Protein AF-A0A350LQX5-F1 (afdb_monomer_lite)

pLDDT: mean 92.84, std 10.81, range [54.5, 98.81]

Foldseek 3Di:
DVCQCVVVVVLVVDPPSVVAQQDDADQPDPVSLCPQQVQDPVCCVPANCADQSSQASNFNSCCVRRVHQKGKGKDAACDDPDDPVDDHPKMKMWIDGPPDDIDIDID

Radius of gyration: 13.61 Å; chains: 1; bounding box: 38×25×38 Å

Sequence (107 aa):
SCTGGMVAVALTDVAGSSAVVERGFVTYSNAAKIEMLGVSPGTLAAHGAVSEEVAREMAEGALAHSGAQLAVAITGIAGPGGSEHKPEGRVCFGLAMAGHPTQAETR

Structure (mmCIF, N/CA/C/O backbone):
data_AF-A0A350LQX5-F1
#
_entry.id   AF-A0A350LQX5-F1
#
loop_
_atom_site.group_PDB
_atom_site.id
_atom_site.type_symbol
_atom_site.label_atom_id
_atom_site.label_alt_id
_atom_site.label_comp_id
_atom_site.label_asym_id
_atom_site.label_entity_id
_atom_site.label_seq_id
_atom_site.pdbx_PDB_ins_code
_atom_site.Cartn_x
_atom_site.Cartn_y
_atom_site.Cartn_z
_atom_site.occupancy
_atom_site.B_iso_or_equiv
_atom_site.auth_seq_id
_atom_site.auth_comp_id
_atom_site.auth_asym_id
_atom_site.auth_atom_id
_atom_site.pdbx_PDB_model_num
ATOM 1 N N . SER A 1 1 ? -1.438 0.441 -5.862 1.00 87.44 1 SER A N 1
ATO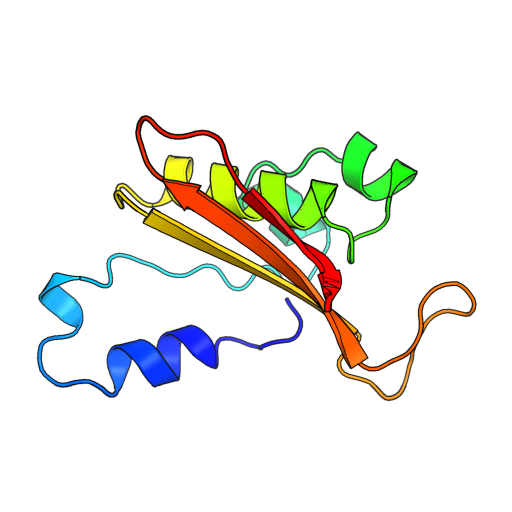M 2 C CA . SER A 1 1 ? -0.392 0.157 -6.865 1.00 87.44 1 SER A CA 1
ATOM 3 C C . SER A 1 1 ? -0.941 -0.852 -7.878 1.00 87.44 1 SER A C 1
ATOM 5 O O . SER A 1 1 ? -2.063 -0.646 -8.329 1.00 87.44 1 SER A O 1
ATOM 7 N N . CYS A 1 2 ? -0.234 -1.942 -8.183 1.00 87.75 2 CYS A N 1
ATOM 8 C CA . CYS A 1 2 ? -0.593 -2.952 -9.189 1.00 87.75 2 CYS A CA 1
ATOM 9 C C . CYS A 1 2 ? -1.931 -3.684 -8.977 1.00 87.75 2 CYS A C 1
ATOM 11 O O . CYS A 1 2 ? -2.523 -4.137 -9.946 1.00 87.75 2 CYS A O 1
ATOM 13 N N . THR A 1 3 ? -2.434 -3.787 -7.743 1.00 91.62 3 THR A N 1
ATOM 14 C CA . THR A 1 3 ? -3.685 -4.509 -7.450 1.00 91.62 3 THR A CA 1
ATOM 15 C C . THR A 1 3 ? -4.954 -3.728 -7.782 1.00 91.62 3 THR A C 1
ATOM 17 O O . THR A 1 3 ? -6.038 -4.290 -7.681 1.00 91.62 3 THR A O 1
ATOM 20 N N . GLY A 1 4 ? -4.864 -2.431 -8.098 1.00 89.88 4 GLY A N 1
ATOM 21 C CA . GLY A 1 4 ? -6.022 -1.632 -8.523 1.00 89.88 4 GLY A CA 1
ATOM 22 C C . GLY A 1 4 ? -7.209 -1.586 -7.546 1.00 89.88 4 GLY A C 1
ATOM 23 O O . GLY A 1 4 ? -8.310 -1.259 -7.964 1.00 89.88 4 GLY A O 1
ATOM 24 N N . GLY A 1 5 ? -7.014 -1.922 -6.264 1.00 94.12 5 GLY A N 1
ATOM 25 C CA . GLY A 1 5 ? -8.092 -1.983 -5.267 1.00 94.12 5 GLY A CA 1
ATOM 26 C C . GLY A 1 5 ? -8.712 -3.370 -5.044 1.00 94.12 5 GLY A C 1
ATOM 27 O O . GLY A 1 5 ? -9.571 -3.498 -4.178 1.00 94.12 5 GLY A O 1
ATOM 28 N N . MET A 1 6 ? -8.251 -4.425 -5.728 1.00 95.44 6 MET A N 1
ATOM 29 C CA . MET A 1 6 ? -8.812 -5.785 -5.599 1.00 95.44 6 MET A CA 1
ATOM 30 C C . MET A 1 6 ? -8.797 -6.342 -4.165 1.00 95.44 6 MET A C 1
ATOM 32 O O . MET A 1 6 ? -9.695 -7.086 -3.788 1.00 95.44 6 MET A O 1
ATOM 36 N N . VAL A 1 7 ? -7.818 -5.955 -3.341 1.00 95.19 7 VAL A N 1
ATOM 37 C CA . VAL A 1 7 ? -7.788 -6.354 -1.921 1.00 95.19 7 VAL A CA 1
ATOM 38 C C . VAL A 1 7 ? -8.936 -5.721 -1.140 1.00 95.19 7 VAL A C 1
ATOM 40 O O . VAL A 1 7 ? -9.560 -6.398 -0.332 1.00 95.19 7 VAL A O 1
ATOM 43 N N . ALA A 1 8 ? -9.244 -4.446 -1.398 1.00 95.75 8 ALA A N 1
ATOM 44 C CA . ALA A 1 8 ? -10.373 -3.787 -0.752 1.00 95.75 8 ALA A CA 1
ATOM 45 C C . ALA A 1 8 ? -11.684 -4.476 -1.145 1.00 95.75 8 ALA A C 1
ATOM 47 O O . ALA A 1 8 ? -12.468 -4.785 -0.259 1.00 95.75 8 ALA A O 1
ATOM 48 N N . VAL A 1 9 ? -11.857 -4.814 -2.433 1.00 97.00 9 VAL A N 1
ATOM 49 C CA . VAL A 1 9 ? -13.011 -5.593 -2.917 1.00 97.00 9 VAL A CA 1
ATOM 50 C C . VAL A 1 9 ? -13.146 -6.899 -2.137 1.00 97.00 9 VAL A C 1
ATOM 52 O O . VAL A 1 9 ? -14.190 -7.126 -1.534 1.00 97.00 9 VAL A O 1
ATOM 55 N N . ALA A 1 10 ? -12.082 -7.706 -2.076 1.00 97.00 10 ALA A N 1
ATOM 56 C CA . ALA A 1 10 ? -12.094 -8.993 -1.380 1.00 97.00 10 ALA A CA 1
ATOM 57 C C . ALA A 1 10 ? -12.422 -8.870 0.119 1.00 97.00 10 ALA A C 1
ATOM 59 O O . ALA A 1 10 ? -13.138 -9.706 0.659 1.00 97.00 10 ALA A O 1
ATOM 60 N N . LEU A 1 11 ? -11.930 -7.824 0.796 1.00 96.00 11 LEU A N 1
ATOM 61 C CA . LEU A 1 11 ? -12.263 -7.571 2.201 1.00 96.00 11 LEU A CA 1
ATOM 62 C C . LEU A 1 11 ? -13.719 -7.125 2.373 1.00 96.00 11 LEU A C 1
ATOM 64 O O . LEU A 1 11 ? -14.392 -7.578 3.296 1.00 96.00 11 LEU A O 1
ATOM 68 N N . THR A 1 12 ? -14.212 -6.245 1.498 1.00 96.06 12 THR A N 1
ATOM 69 C CA . THR A 1 12 ? -15.580 -5.712 1.581 1.00 96.06 12 THR A CA 1
ATOM 70 C C . THR A 1 12 ? -16.657 -6.703 1.144 1.00 96.06 12 THR A C 1
ATOM 72 O O . THR A 1 12 ? -17.809 -6.531 1.532 1.00 96.06 12 THR A O 1
ATOM 75 N N . ASP A 1 13 ? -16.289 -7.750 0.400 1.00 97.25 13 ASP A N 1
ATOM 76 C CA . ASP A 1 13 ? -17.181 -8.849 -0.005 1.00 97.25 13 ASP A CA 1
ATOM 77 C C . ASP A 1 13 ? -17.622 -9.721 1.190 1.00 97.25 13 ASP A C 1
ATOM 79 O O . ASP A 1 13 ? -18.640 -10.410 1.146 1.00 97.25 13 ASP A O 1
ATOM 83 N N . VAL A 1 14 ? -16.895 -9.654 2.312 1.00 97.19 14 VAL A N 1
ATOM 84 C CA . VAL A 1 14 ? -17.278 -10.321 3.560 1.00 97.19 14 VAL A CA 1
ATOM 85 C C . VAL A 1 14 ? -18.355 -9.508 4.285 1.00 97.19 14 VAL A C 1
ATOM 87 O O . VAL A 1 14 ? -18.172 -8.330 4.605 1.00 97.19 14 VAL A O 1
ATOM 90 N N . ALA A 1 15 ? -19.481 -10.149 4.610 1.00 97.62 15 ALA A N 1
ATOM 91 C CA . ALA A 1 15 ? -20.545 -9.527 5.395 1.00 97.62 15 ALA A CA 1
ATOM 92 C C . ALA A 1 15 ? -20.023 -9.040 6.762 1.00 97.62 15 ALA A C 1
ATOM 94 O O . ALA A 1 15 ? -19.353 -9.776 7.484 1.00 97.62 15 ALA A O 1
ATOM 95 N N . GLY A 1 16 ? -20.350 -7.796 7.126 1.00 96.75 16 GLY A N 1
ATOM 96 C CA . GLY A 1 16 ? -19.871 -7.169 8.365 1.00 96.75 16 GLY A CA 1
ATOM 97 C C . GLY A 1 16 ? -18.459 -6.577 8.281 1.00 96.75 16 GLY A C 1
ATOM 98 O O . GLY A 1 16 ? -17.933 -6.131 9.298 1.00 96.75 16 GLY A O 1
ATOM 99 N N . SER A 1 17 ? -17.855 -6.515 7.091 1.00 96.38 17 SER A N 1
ATOM 100 C CA . SER A 1 17 ? -16.525 -5.931 6.857 1.00 96.38 17 SER A CA 1
ATOM 101 C C . SER A 1 17 ? -16.365 -4.494 7.363 1.00 96.38 17 SER A C 1
ATOM 103 O O . SER A 1 17 ? -15.267 -4.115 7.762 1.00 96.38 17 SER A O 1
ATOM 105 N N . SER A 1 18 ? -17.446 -3.717 7.468 1.00 95.38 18 SER A N 1
ATOM 106 C CA . SER A 1 18 ? -17.438 -2.377 8.076 1.00 95.38 18 SER A CA 1
ATOM 107 C C . SER A 1 18 ? -16.990 -2.353 9.544 1.00 95.38 18 SER A C 1
ATOM 109 O O . SER A 1 18 ? -16.659 -1.291 10.058 1.00 95.38 18 SER A O 1
ATOM 111 N N . ALA A 1 19 ? -16.991 -3.496 10.238 1.00 96.25 19 ALA A N 1
ATOM 112 C CA . ALA A 1 19 ? -16.478 -3.607 11.602 1.00 96.25 19 ALA A CA 1
ATOM 113 C C . ALA A 1 19 ? -14.939 -3.622 11.676 1.00 96.25 19 ALA A C 1
ATOM 115 O O . ALA A 1 19 ? -14.388 -3.420 12.755 1.00 96.25 19 ALA A O 1
ATOM 116 N N . VAL A 1 20 ? -14.248 -3.895 10.560 1.00 94.81 20 VAL A N 1
ATOM 117 C CA . VAL A 1 20 ? -12.784 -4.090 10.529 1.00 94.81 20 VAL A CA 1
ATOM 118 C C . VAL A 1 20 ? -12.073 -3.282 9.442 1.00 94.81 20 VAL A C 1
ATOM 120 O O . VAL A 1 20 ? -10.911 -2.921 9.616 1.00 94.81 20 VAL A O 1
ATOM 123 N N . VAL A 1 21 ? -12.740 -2.983 8.325 1.00 96.19 21 VAL A N 1
ATOM 124 C CA . VAL A 1 21 ? -12.187 -2.182 7.228 1.00 96.19 21 VAL A CA 1
ATOM 125 C C . VAL A 1 21 ? -12.523 -0.715 7.472 1.00 96.19 21 VAL A C 1
ATOM 127 O O . VAL A 1 21 ? -13.672 -0.310 7.329 1.00 96.19 21 VAL A O 1
ATOM 130 N N . GLU A 1 22 ? -11.513 0.084 7.811 1.00 95.00 22 GLU A N 1
ATOM 131 C CA . GLU A 1 22 ? -11.669 1.536 7.981 1.00 95.00 22 GLU A CA 1
ATOM 132 C C . GLU A 1 22 ? -11.514 2.262 6.637 1.00 95.00 22 GLU A C 1
ATOM 134 O O . GLU A 1 22 ? -12.417 2.964 6.186 1.00 95.00 22 GLU A O 1
ATOM 139 N N . ARG A 1 23 ? -10.389 2.031 5.945 1.00 94.75 23 ARG A N 1
ATOM 140 C CA . ARG A 1 23 ? -10.023 2.725 4.703 1.00 94.75 23 ARG A CA 1
ATOM 141 C C . ARG A 1 23 ? -9.023 1.943 3.872 1.00 94.75 23 ARG A C 1
ATOM 143 O O . ARG A 1 23 ? -8.266 1.121 4.379 1.00 94.75 23 ARG A O 1
ATOM 150 N N . GLY A 1 24 ? -8.980 2.268 2.583 1.00 96.00 24 GLY A N 1
ATOM 151 C CA . GLY A 1 24 ? -7.940 1.832 1.660 1.00 96.00 24 GLY A CA 1
ATOM 152 C C . GLY A 1 24 ? -7.359 2.996 0.861 1.00 96.00 24 GLY A C 1
ATOM 153 O O . GLY A 1 24 ? -8.011 4.019 0.657 1.00 96.00 24 GLY A O 1
ATOM 154 N N . PHE A 1 25 ? -6.133 2.812 0.372 1.00 97.81 25 PHE A N 1
ATOM 155 C CA . PHE A 1 25 ? -5.445 3.768 -0.492 1.00 97.81 25 PHE A CA 1
ATOM 156 C C . PHE A 1 25 ? -5.007 3.073 -1.781 1.00 97.81 25 PHE A C 1
ATOM 158 O O . PHE A 1 25 ? -4.296 2.066 -1.753 1.00 97.81 25 PHE A O 1
ATOM 165 N N . VAL A 1 26 ? -5.383 3.631 -2.932 1.00 97.69 26 VAL A N 1
ATOM 166 C CA . VAL A 1 26 ? -4.903 3.163 -4.238 1.00 97.69 26 VAL A CA 1
ATOM 167 C C . VAL A 1 26 ? -3.880 4.160 -4.780 1.00 97.69 26 VAL A C 1
ATOM 169 O O . VAL A 1 26 ? -4.196 5.066 -5.539 1.00 97.69 26 VAL A O 1
ATOM 172 N N . THR A 1 27 ? -2.615 3.973 -4.400 1.00 97.25 27 THR A N 1
ATOM 173 C CA . THR A 1 27 ? -1.495 4.850 -4.791 1.00 97.25 27 THR A CA 1
ATOM 174 C C . THR A 1 27 ? -0.750 4.312 -6.015 1.00 97.25 27 THR A C 1
ATOM 176 O O . THR A 1 27 ? 0.277 3.627 -5.922 1.00 97.25 27 THR A O 1
ATOM 179 N N . TYR A 1 28 ? -1.315 4.540 -7.203 1.00 93.62 28 TYR A N 1
ATOM 180 C CA . TYR A 1 28 ? -0.755 4.009 -8.452 1.00 93.62 28 TYR A CA 1
ATOM 181 C C . TYR A 1 28 ? 0.577 4.679 -8.823 1.00 93.62 28 TYR A C 1
ATOM 183 O O . TYR A 1 28 ? 1.589 3.996 -8.979 1.00 93.62 28 TYR A O 1
ATOM 191 N N . SER A 1 29 ? 0.610 6.011 -8.872 1.00 94.50 29 SE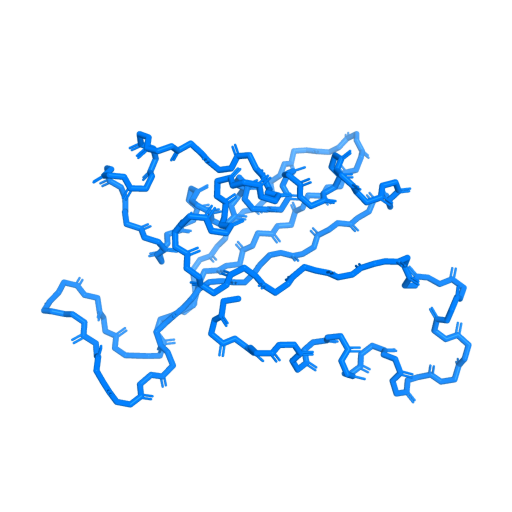R A N 1
ATOM 192 C CA . SER A 1 29 ? 1.810 6.780 -9.214 1.00 94.50 29 SER A CA 1
ATOM 193 C C . SER A 1 29 ? 2.776 6.924 -8.032 1.00 94.50 29 SER A C 1
ATOM 195 O O . SER A 1 29 ? 2.407 6.719 -6.874 1.00 94.50 29 SER A O 1
ATOM 197 N N . ASN A 1 30 ? 4.028 7.291 -8.318 1.00 96.25 30 ASN A N 1
ATOM 198 C CA . ASN A 1 30 ? 4.991 7.677 -7.280 1.00 96.25 30 ASN A CA 1
ATOM 199 C C . ASN A 1 30 ? 4.527 8.932 -6.531 1.00 96.25 30 ASN A C 1
ATOM 201 O O . ASN A 1 30 ? 4.606 8.957 -5.310 1.00 96.25 30 ASN A O 1
ATOM 205 N N . ALA A 1 31 ? 3.964 9.913 -7.244 1.00 97.88 31 ALA A N 1
ATOM 206 C CA . ALA A 1 31 ? 3.369 11.102 -6.633 1.00 97.88 31 ALA A CA 1
ATOM 207 C C . ALA A 1 31 ? 2.284 10.728 -5.611 1.00 97.88 31 ALA A C 1
ATOM 209 O O . ALA A 1 31 ? 2.362 11.152 -4.467 1.00 97.88 31 ALA A O 1
ATOM 210 N N . ALA A 1 32 ? 1.364 9.821 -5.958 1.00 98.12 32 ALA A N 1
ATOM 211 C CA . ALA A 1 32 ? 0.328 9.372 -5.029 1.00 98.12 32 ALA A CA 1
ATOM 212 C C . ALA A 1 32 ? 0.904 8.651 -3.797 1.00 98.12 32 ALA A C 1
ATOM 214 O O . ALA A 1 32 ? 0.375 8.796 -2.700 1.00 98.12 32 ALA A O 1
ATOM 215 N N . LYS A 1 33 ? 1.989 7.875 -3.950 1.00 98.50 33 LYS A N 1
ATOM 216 C CA . LYS A 1 33 ? 2.680 7.243 -2.808 1.00 98.50 33 LYS A CA 1
ATOM 217 C C . LYS A 1 33 ? 3.255 8.293 -1.853 1.00 98.50 33 LYS A C 1
ATOM 219 O O . LYS A 1 33 ? 3.127 8.137 -0.645 1.00 98.50 33 LYS A O 1
ATOM 224 N N . ILE A 1 34 ? 3.845 9.356 -2.393 1.00 98.62 34 ILE A N 1
ATOM 225 C CA . ILE A 1 34 ? 4.409 10.457 -1.605 1.00 98.62 34 ILE A CA 1
ATOM 226 C C . ILE A 1 34 ? 3.285 11.260 -0.935 1.00 98.62 34 ILE A C 1
ATOM 228 O O . ILE A 1 34 ? 3.284 11.427 0.278 1.00 98.62 34 ILE A O 1
ATOM 232 N N . GLU A 1 35 ? 2.301 11.718 -1.707 1.00 98.44 35 GLU A N 1
ATOM 233 C CA . GLU A 1 35 ? 1.247 12.630 -1.243 1.00 98.44 35 GLU A CA 1
ATOM 234 C C . GLU A 1 35 ? 0.290 11.983 -0.239 1.00 98.44 35 GLU A C 1
ATOM 236 O O . GLU A 1 35 ? -0.113 12.623 0.728 1.00 98.44 35 GLU A O 1
ATOM 241 N N . MET A 1 36 ? -0.095 10.723 -0.467 1.00 98.38 36 MET A N 1
ATOM 242 C CA . MET A 1 36 ? -1.133 10.066 0.335 1.00 98.38 36 MET A CA 1
ATOM 243 C C . MET A 1 36 ? -0.569 9.222 1.476 1.00 98.38 36 MET A C 1
ATOM 245 O O . MET A 1 36 ? -1.277 8.988 2.451 1.00 98.38 36 MET A O 1
ATOM 249 N N . LEU A 1 37 ? 0.657 8.709 1.328 1.00 98.44 37 LEU A N 1
ATOM 250 C CA . LEU A 1 37 ? 1.262 7.763 2.271 1.00 98.44 37 LEU A CA 1
ATOM 251 C C . LEU A 1 37 ? 2.606 8.247 2.826 1.00 98.44 37 LEU A C 1
ATOM 253 O O . LEU A 1 37 ? 3.225 7.528 3.597 1.00 98.44 37 LEU A O 1
ATOM 257 N N . GLY A 1 38 ? 3.092 9.427 2.435 1.00 98.44 38 GLY A N 1
ATOM 258 C CA . GLY A 1 38 ? 4.352 9.957 2.957 1.00 98.44 38 GLY A CA 1
ATOM 259 C C . GLY A 1 38 ? 5.590 9.146 2.566 1.00 98.44 38 GLY A C 1
ATOM 260 O O . GLY A 1 38 ? 6.620 9.276 3.223 1.00 98.44 38 GLY A O 1
ATOM 261 N N . VAL A 1 39 ? 5.513 8.322 1.512 1.00 98.69 39 VAL A N 1
ATOM 262 C CA . VAL A 1 39 ? 6.678 7.584 0.998 1.00 98.69 39 VAL A CA 1
ATOM 263 C C . VAL A 1 39 ? 7.769 8.579 0.613 1.00 98.69 39 VAL A C 1
ATOM 265 O O . VAL A 1 39 ? 7.511 9.569 -0.074 1.00 98.69 39 VAL A O 1
ATOM 268 N N . SER A 1 40 ? 8.999 8.313 1.033 1.00 98.62 40 SER A N 1
ATOM 269 C CA . SER A 1 40 ? 10.141 9.181 0.793 1.00 98.62 40 SER A CA 1
ATOM 270 C C . SER A 1 40 ? 10.502 9.212 -0.697 1.00 98.62 40 SER A C 1
ATOM 272 O O . SER A 1 40 ? 1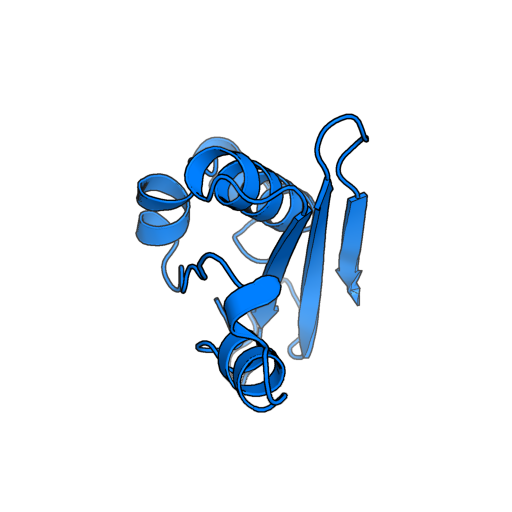0.731 8.161 -1.313 1.00 98.62 40 SER A O 1
ATOM 274 N N . PRO A 1 41 ? 10.660 10.407 -1.299 1.00 98.38 41 PRO A N 1
ATOM 275 C CA . PRO A 1 41 ? 11.218 10.530 -2.643 1.00 98.38 41 PRO A CA 1
ATOM 276 C C . PRO A 1 41 ? 12.613 9.897 -2.761 1.00 98.38 41 PRO A C 1
ATOM 278 O O . PRO A 1 41 ? 12.951 9.347 -3.808 1.00 98.38 41 PRO A O 1
ATOM 281 N N . GLY A 1 42 ? 13.407 9.936 -1.683 1.00 98.44 42 GLY A N 1
ATOM 282 C CA . GLY A 1 42 ? 14.735 9.322 -1.632 1.00 98.44 42 GLY A CA 1
ATOM 283 C C . GLY A 1 42 ? 14.678 7.797 -1.711 1.00 98.44 42 GLY A C 1
ATOM 284 O O . GLY A 1 42 ? 15.421 7.197 -2.484 1.00 98.44 42 GLY A O 1
ATOM 285 N N . THR A 1 43 ? 13.742 7.174 -0.992 1.00 98.19 43 THR A N 1
ATOM 286 C CA . THR A 1 43 ? 13.532 5.718 -1.032 1.00 98.19 43 THR A CA 1
ATOM 287 C C . THR A 1 43 ? 13.074 5.269 -2.417 1.00 98.19 43 THR A C 1
ATOM 289 O O . THR A 1 43 ? 13.605 4.305 -2.973 1.00 98.19 43 THR A O 1
ATOM 292 N N . LEU A 1 44 ? 12.155 6.017 -3.036 1.00 97.06 44 LEU A N 1
ATOM 293 C CA . LEU A 1 44 ? 11.723 5.766 -4.414 1.00 97.06 44 LEU A CA 1
ATOM 294 C C . LEU A 1 44 ? 12.871 5.882 -5.422 1.00 97.06 44 LEU A C 1
ATOM 296 O O . LEU A 1 44 ? 12.949 5.057 -6.332 1.00 97.06 44 LEU A O 1
ATOM 300 N N . ALA A 1 45 ? 13.750 6.874 -5.272 1.00 95.62 45 ALA A N 1
ATOM 301 C CA . ALA A 1 45 ? 14.901 7.054 -6.153 1.00 95.62 45 ALA A CA 1
ATOM 302 C C . ALA A 1 45 ? 15.944 5.935 -5.993 1.00 95.62 45 ALA A C 1
ATOM 304 O O . ALA A 1 45 ? 16.488 5.466 -6.989 1.00 95.62 45 ALA A O 1
ATOM 305 N N . ALA A 1 46 ? 16.204 5.492 -4.760 1.00 96.62 46 ALA A N 1
ATOM 306 C CA . ALA A 1 46 ? 17.229 4.492 -4.467 1.00 96.62 46 ALA A CA 1
ATOM 307 C C . ALA A 1 46 ? 16.784 3.052 -4.777 1.00 96.62 46 ALA A C 1
ATOM 309 O O . ALA A 1 46 ? 17.566 2.269 -5.313 1.00 96.62 46 ALA A O 1
ATOM 310 N N . HIS A 1 47 ? 15.533 2.697 -4.470 1.00 95.06 47 HIS A N 1
ATOM 311 C CA . HIS A 1 47 ? 15.060 1.306 -4.528 1.00 95.06 47 HIS A CA 1
ATOM 312 C C . HIS A 1 47 ? 14.028 1.055 -5.640 1.00 95.06 47 HIS A C 1
ATOM 314 O O . HIS A 1 47 ? 13.786 -0.095 -6.036 1.00 95.06 47 HIS A O 1
ATOM 320 N N . GLY A 1 48 ? 13.433 2.120 -6.186 1.00 94.62 48 GLY A N 1
ATOM 321 C CA . GLY A 1 48 ? 12.313 2.056 -7.121 1.00 94.62 48 GLY A CA 1
ATOM 322 C C . GLY A 1 48 ? 10.991 1.679 -6.442 1.00 94.62 48 GLY A C 1
ATOM 323 O O . GLY A 1 48 ? 10.960 1.114 -5.358 1.00 94.62 48 GLY A O 1
ATOM 324 N N . ALA A 1 49 ? 9.867 1.936 -7.117 1.00 94.44 49 ALA A N 1
ATOM 325 C CA . ALA A 1 49 ? 8.525 1.766 -6.542 1.00 94.44 49 ALA A CA 1
ATOM 326 C C . ALA A 1 49 ? 8.149 0.325 -6.148 1.00 94.44 49 ALA A C 1
ATOM 328 O O . ALA A 1 49 ? 7.195 0.131 -5.398 1.00 94.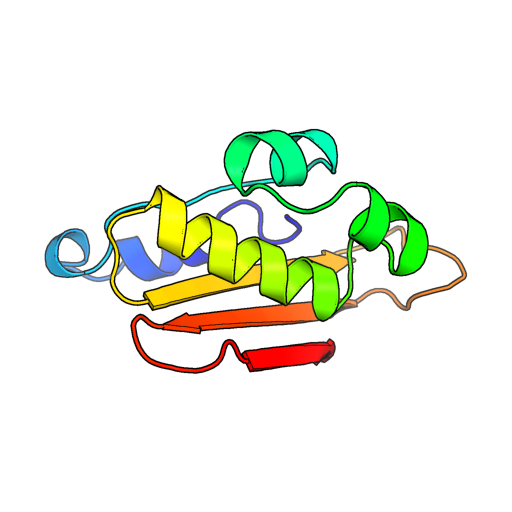44 49 ALA A O 1
ATOM 329 N N . VAL A 1 50 ? 8.848 -0.676 -6.686 1.00 94.88 50 VAL A N 1
ATOM 330 C CA . VAL A 1 50 ? 8.623 -2.102 -6.408 1.00 94.88 50 VAL A CA 1
ATOM 331 C C . VAL A 1 50 ? 9.778 -2.629 -5.565 1.00 94.88 50 VAL A C 1
ATOM 333 O O . VAL A 1 50 ? 10.705 -3.245 -6.093 1.00 94.88 50 VAL A O 1
ATOM 336 N N . SER A 1 51 ? 9.774 -2.303 -4.277 1.00 96.19 51 SER A N 1
ATOM 337 C CA . SER A 1 51 ? 10.787 -2.733 -3.312 1.00 96.19 51 SER A CA 1
ATOM 338 C C . SER A 1 51 ? 10.172 -2.929 -1.926 1.00 96.19 51 SER A C 1
ATOM 340 O O . SER A 1 51 ? 9.072 -2.441 -1.654 1.00 96.19 51 SER A O 1
ATOM 342 N N . GLU A 1 52 ? 10.881 -3.638 -1.050 1.00 98.19 52 GLU A N 1
ATOM 343 C CA . GLU A 1 52 ? 10.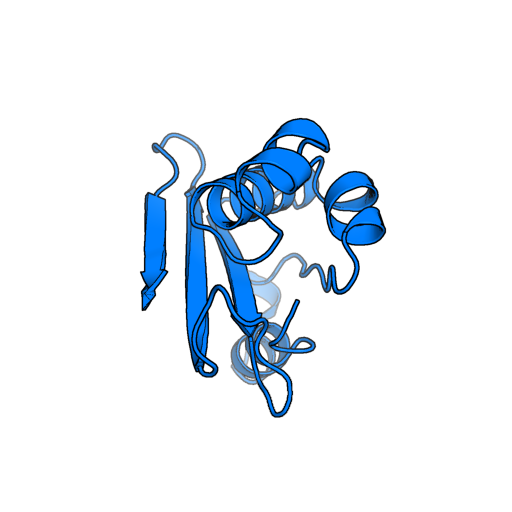454 -3.854 0.337 1.00 98.19 52 GLU A CA 1
ATOM 344 C C . GLU A 1 52 ? 10.481 -2.559 1.147 1.00 98.19 52 GLU A C 1
ATOM 346 O O . GLU A 1 52 ? 9.608 -2.344 1.980 1.00 98.19 52 GLU A O 1
ATOM 351 N N . GLU A 1 53 ? 11.428 -1.663 0.869 1.00 98.50 53 GLU A N 1
ATOM 352 C CA . GLU A 1 53 ? 11.535 -0.351 1.510 1.00 98.50 53 GLU A CA 1
ATOM 353 C C . GLU A 1 53 ? 10.322 0.520 1.178 1.00 98.50 53 GLU A C 1
ATOM 355 O O . GLU A 1 53 ? 9.686 1.066 2.077 1.00 98.50 53 GLU A O 1
ATOM 360 N N . VAL A 1 54 ? 9.929 0.579 -0.099 1.00 98.44 54 VAL A N 1
ATOM 361 C CA . VAL A 1 54 ? 8.718 1.306 -0.504 1.00 98.44 54 VAL A CA 1
ATOM 362 C C . VAL A 1 54 ? 7.465 0.629 0.047 1.00 98.44 54 VAL A C 1
ATOM 364 O O . VAL A 1 54 ? 6.552 1.319 0.491 1.00 98.44 54 VAL A O 1
ATOM 367 N N . ALA A 1 55 ? 7.396 -0.706 0.055 1.00 98.56 55 ALA A N 1
ATOM 368 C CA . ALA A 1 55 ? 6.258 -1.421 0.633 1.00 98.56 55 ALA A CA 1
ATOM 369 C C . ALA A 1 55 ? 6.120 -1.157 2.144 1.00 98.56 55 ALA A C 1
ATOM 371 O O . ALA A 1 55 ? 5.005 -0.965 2.630 1.00 98.56 55 ALA A O 1
ATOM 372 N N . ARG A 1 56 ? 7.241 -1.089 2.870 1.00 98.81 56 ARG A N 1
ATOM 373 C CA . ARG A 1 56 ? 7.297 -0.728 4.292 1.00 98.81 56 ARG A CA 1
ATOM 374 C C . ARG A 1 56 ? 6.765 0.681 4.529 1.00 98.81 56 ARG A C 1
ATOM 376 O O . ARG A 1 56 ? 5.813 0.835 5.288 1.00 98.81 56 ARG A O 1
ATOM 383 N N . GLU A 1 57 ? 7.307 1.676 3.829 1.00 98.81 57 GLU A N 1
ATOM 384 C CA . GLU A 1 57 ? 6.867 3.071 3.969 1.00 98.81 57 GLU A CA 1
ATOM 385 C C . GLU A 1 57 ? 5.394 3.247 3.575 1.00 98.81 57 GLU A C 1
ATOM 387 O O . GLU A 1 57 ? 4.649 3.962 4.239 1.00 98.81 57 GLU A O 1
ATOM 392 N N . MET A 1 58 ? 4.926 2.541 2.538 1.00 98.75 58 MET A N 1
ATOM 393 C CA . MET A 1 58 ? 3.508 2.535 2.170 1.00 98.75 58 MET A CA 1
ATOM 394 C C . MET A 1 58 ? 2.619 1.980 3.292 1.00 98.75 58 MET A C 1
ATOM 396 O O . MET A 1 58 ? 1.531 2.513 3.510 1.00 98.75 58 MET A O 1
ATOM 400 N N . ALA A 1 59 ? 3.041 0.912 3.977 1.00 98.69 59 ALA A N 1
ATOM 401 C CA . ALA A 1 59 ? 2.277 0.316 5.074 1.00 98.69 59 ALA A CA 1
ATOM 402 C C . ALA A 1 59 ? 2.252 1.235 6.302 1.00 98.69 59 ALA A C 1
ATOM 404 O O . ALA A 1 59 ? 1.192 1.447 6.888 1.00 98.69 59 ALA A O 1
ATOM 405 N N . GLU A 1 60 ? 3.394 1.822 6.654 1.00 98.69 60 GLU A N 1
ATOM 406 C CA . GLU A 1 60 ? 3.522 2.775 7.763 1.00 98.69 60 GLU A CA 1
ATOM 407 C C . GLU A 1 60 ? 2.689 4.034 7.523 1.00 98.69 60 GLU A C 1
ATOM 409 O O . GLU A 1 60 ? 1.912 4.434 8.391 1.00 98.69 60 GLU A O 1
ATOM 414 N N . GLY A 1 61 ? 2.770 4.604 6.320 1.00 98.44 61 GLY A N 1
ATOM 415 C CA . GLY A 1 61 ? 1.934 5.721 5.898 1.00 98.44 61 GLY A CA 1
ATOM 416 C C . GLY A 1 61 ? 0.449 5.391 5.943 1.00 98.44 61 GLY A C 1
ATOM 417 O O . GLY A 1 61 ? -0.350 6.156 6.479 1.00 98.44 61 GLY A O 1
ATOM 418 N N . ALA A 1 62 ? 0.058 4.219 5.437 1.00 98.38 62 ALA A N 1
ATOM 419 C CA . ALA A 1 62 ? -1.336 3.790 5.478 1.00 98.38 62 ALA A CA 1
ATOM 420 C C . ALA A 1 62 ? -1.833 3.643 6.922 1.00 98.38 62 ALA A C 1
ATOM 422 O O . ALA A 1 62 ? -2.947 4.068 7.220 1.00 98.38 62 ALA A O 1
ATOM 423 N N . LEU A 1 63 ? -1.019 3.101 7.833 1.00 98.31 63 LEU A N 1
ATOM 424 C CA . LEU A 1 63 ? -1.358 3.006 9.253 1.00 98.31 63 LEU A CA 1
ATOM 425 C C . LEU A 1 63 ? -1.512 4.401 9.881 1.00 98.31 63 LEU A C 1
ATOM 427 O O . LEU A 1 63 ? -2.545 4.695 10.480 1.00 98.31 63 LEU A O 1
ATOM 431 N N . ALA A 1 64 ? -0.530 5.284 9.674 1.00 97.56 64 ALA A N 1
ATOM 432 C CA . ALA A 1 64 ? -0.518 6.641 10.221 1.00 97.56 64 ALA A CA 1
ATOM 433 C C . ALA A 1 64 ? -1.681 7.503 9.711 1.00 97.56 64 ALA A C 1
ATOM 435 O O . ALA A 1 64 ? -2.202 8.347 10.441 1.00 97.56 64 ALA A O 1
ATOM 436 N N . HIS A 1 65 ? -2.108 7.284 8.467 1.00 96.88 65 HIS A N 1
ATOM 437 C CA . HIS A 1 65 ? -3.175 8.058 7.856 1.00 96.88 65 HIS A CA 1
ATOM 438 C C . HIS A 1 65 ? -4.549 7.414 7.978 1.00 96.88 65 HIS A C 1
ATOM 440 O O . HIS A 1 65 ? -5.502 8.131 7.712 1.00 96.88 65 HIS A O 1
ATOM 446 N N . SER A 1 66 ? -4.686 6.139 8.376 1.00 95.12 66 SER A N 1
ATOM 447 C CA . SER A 1 66 ? -5.977 5.422 8.425 1.00 95.12 66 SER A CA 1
ATOM 448 C C . SER A 1 66 ? -6.715 5.491 9.764 1.00 95.12 66 SER A C 1
ATOM 450 O O . SER A 1 66 ? -7.933 5.407 9.792 1.00 95.12 66 SER A O 1
ATOM 452 N N . GLY A 1 67 ? -6.018 5.619 10.893 1.00 91.69 67 GLY A N 1
ATOM 453 C CA . GLY A 1 67 ? -6.647 5.364 12.198 1.00 91.69 67 GLY A CA 1
ATOM 454 C C . GLY A 1 67 ? -6.969 3.880 12.444 1.00 91.69 67 GLY A C 1
ATOM 455 O O . GLY A 1 67 ? -7.582 3.548 13.457 1.00 91.69 67 GLY A O 1
ATOM 456 N N . ALA A 1 68 ? -6.536 2.981 11.550 1.00 96.06 68 ALA A N 1
ATOM 457 C CA . ALA A 1 68 ? -6.569 1.541 11.765 1.00 96.06 68 ALA A CA 1
ATOM 458 C C . ALA A 1 68 ? -5.445 1.095 12.720 1.00 96.06 68 ALA A C 1
ATOM 460 O O . ALA A 1 68 ? -4.515 1.840 13.026 1.00 96.06 68 ALA A O 1
ATOM 461 N N . GLN A 1 69 ? -5.511 -0.158 13.173 1.00 97.38 69 GLN A N 1
ATOM 462 C CA . GLN A 1 69 ? -4.471 -0.789 14.004 1.00 97.38 69 GLN A CA 1
ATOM 463 C C . GLN A 1 69 ? -3.492 -1.640 13.182 1.00 97.38 69 GLN A C 1
ATOM 465 O O . GLN A 1 69 ? -2.422 -2.004 13.672 1.00 97.38 69 GLN A O 1
ATOM 470 N N . LEU A 1 70 ? -3.869 -1.953 11.941 1.00 97.88 70 LEU A N 1
ATOM 471 C CA . LEU A 1 70 ? -3.139 -2.795 11.005 1.00 97.88 70 LEU A CA 1
ATOM 472 C C . LEU A 1 70 ? -3.291 -2.223 9.594 1.00 97.88 70 LEU A C 1
ATOM 474 O O . LEU A 1 70 ? -4.401 -1.882 9.186 1.00 97.88 70 LEU A O 1
ATOM 478 N N . ALA A 1 71 ? -2.199 -2.165 8.840 1.00 98.38 71 ALA A N 1
ATOM 479 C CA . ALA A 1 71 ? -2.200 -1.772 7.439 1.00 98.38 71 ALA A CA 1
ATOM 480 C C . ALA A 1 71 ? -1.343 -2.726 6.603 1.00 98.38 71 ALA A C 1
ATOM 482 O O . ALA A 1 71 ? -0.255 -3.135 7.013 1.00 98.38 71 ALA A O 1
ATOM 483 N N . VAL A 1 72 ? -1.840 -3.048 5.407 1.00 97.94 72 VAL A N 1
ATOM 484 C CA . VAL A 1 72 ? -1.138 -3.865 4.413 1.00 97.94 72 VAL A CA 1
ATOM 485 C C . VAL A 1 72 ? -0.881 -3.021 3.173 1.00 97.94 72 VAL A C 1
ATOM 487 O O . VAL A 1 72 ? -1.793 -2.377 2.650 1.00 97.94 72 VAL A O 1
ATOM 490 N N . ALA A 1 73 ? 0.349 -3.054 2.675 1.00 98.38 73 ALA A N 1
ATOM 491 C CA . ALA A 1 73 ? 0.746 -2.405 1.435 1.00 98.38 73 ALA A CA 1
ATOM 492 C C . ALA A 1 73 ? 1.196 -3.430 0.398 1.00 98.38 73 ALA A C 1
ATOM 494 O O . ALA A 1 73 ? 1.823 -4.434 0.726 1.00 98.38 73 ALA A O 1
ATOM 495 N N . ILE A 1 74 ? 0.881 -3.148 -0.868 1.00 98.00 74 ILE A N 1
ATOM 496 C CA . ILE A 1 74 ? 1.249 -3.993 -2.005 1.00 98.00 74 ILE A CA 1
ATOM 497 C C . ILE A 1 74 ? 1.756 -3.107 -3.136 1.00 98.00 74 ILE A C 1
ATOM 499 O O . ILE A 1 74 ? 1.071 -2.170 -3.572 1.00 98.00 74 ILE A O 1
ATOM 503 N N . THR A 1 75 ? 2.939 -3.429 -3.647 1.00 96.31 75 THR A N 1
ATOM 504 C CA . THR A 1 75 ? 3.521 -2.785 -4.824 1.00 96.31 75 THR A CA 1
ATOM 505 C C . THR A 1 75 ? 4.246 -3.811 -5.685 1.00 96.31 75 THR A C 1
ATOM 507 O O . THR A 1 75 ? 4.959 -4.662 -5.174 1.00 96.31 75 THR A O 1
ATOM 510 N N . GLY A 1 76 ? 4.033 -3.787 -6.997 1.00 93.19 76 GLY A N 1
ATOM 511 C CA . GLY A 1 76 ? 4.468 -4.872 -7.872 1.00 93.19 76 GLY A CA 1
ATOM 512 C C . GLY A 1 76 ? 4.399 -4.517 -9.348 1.00 93.19 76 GLY A C 1
ATOM 513 O O . GLY A 1 76 ? 3.900 -3.451 -9.715 1.00 93.19 76 GLY A O 1
ATOM 514 N N . ILE A 1 77 ? 4.887 -5.431 -10.183 1.00 85.88 77 ILE A N 1
ATOM 515 C CA . ILE A 1 77 ? 4.870 -5.341 -11.648 1.00 85.88 77 ILE A CA 1
ATOM 516 C C . ILE A 1 77 ? 3.842 -6.350 -12.171 1.00 85.88 77 ILE A C 1
ATOM 518 O O . ILE A 1 77 ? 4.150 -7.531 -12.301 1.00 85.88 77 ILE A O 1
ATOM 522 N N . ALA A 1 78 ? 2.616 -5.893 -12.451 1.00 72.12 78 ALA A N 1
ATOM 523 C CA . ALA A 1 78 ? 1.533 -6.770 -12.920 1.00 72.12 78 ALA A CA 1
ATOM 524 C C . ALA A 1 78 ? 1.736 -7.295 -14.359 1.00 72.12 78 ALA A C 1
ATOM 526 O O . ALA A 1 78 ? 1.312 -8.407 -14.654 1.00 72.12 78 ALA A O 1
ATOM 527 N N . GLY A 1 79 ? 2.406 -6.521 -15.225 1.00 66.38 79 GLY A N 1
ATOM 528 C CA . GLY A 1 79 ? 2.677 -6.869 -16.628 1.00 66.38 79 GLY A CA 1
ATOM 529 C C . GLY A 1 79 ? 1.534 -6.558 -17.621 1.00 66.38 79 GLY A C 1
ATOM 530 O O . GLY A 1 79 ? 0.440 -6.178 -17.190 1.00 66.38 79 GLY A O 1
ATOM 531 N N . PRO A 1 80 ? 1.785 -6.703 -18.945 1.00 54.81 80 PRO A N 1
ATOM 532 C CA . PRO A 1 80 ? 3.107 -6.876 -19.561 1.00 54.81 80 PRO A CA 1
ATOM 533 C C . PRO A 1 80 ? 3.839 -5.523 -19.652 1.00 54.81 80 PRO A C 1
ATOM 535 O O . PRO A 1 80 ? 3.248 -4.512 -20.033 1.00 54.81 80 PRO A O 1
ATOM 538 N N . GLY A 1 81 ? 5.111 -5.484 -19.251 1.00 56.41 81 GLY A N 1
ATOM 539 C CA . GLY A 1 81 ? 5.909 -4.255 -19.150 1.00 56.41 81 GLY A CA 1
ATOM 540 C C . GLY A 1 81 ? 6.833 -4.189 -17.931 1.00 56.41 81 GLY A C 1
ATOM 541 O O . GLY A 1 81 ? 6.895 -3.151 -17.268 1.00 56.41 81 GLY A O 1
ATOM 542 N N . GLY A 1 82 ? 7.526 -5.282 -17.595 1.00 54.50 82 GLY A N 1
ATOM 543 C CA . GLY A 1 82 ? 8.614 -5.239 -16.610 1.00 54.50 82 GLY A CA 1
ATOM 544 C C . GLY A 1 82 ? 9.769 -4.343 -17.067 1.00 54.50 82 GLY A C 1
ATOM 545 O O . GLY A 1 82 ? 10.062 -4.253 -18.257 1.00 54.50 82 GLY A O 1
ATOM 546 N N . SER A 1 83 ? 10.426 -3.648 -16.134 1.00 56.94 83 SER A N 1
ATOM 547 C CA . SER A 1 83 ? 11.680 -2.960 -16.461 1.00 56.94 83 SER A CA 1
ATOM 548 C C . SER A 1 83 ? 12.811 -3.981 -16.587 1.00 56.94 83 SER A C 1
ATOM 550 O O . SER A 1 83 ? 12.756 -5.039 -15.962 1.00 56.94 83 SER A O 1
ATOM 552 N N . GLU A 1 84 ? 13.880 -3.649 -17.320 1.00 55.03 84 GLU A N 1
ATOM 553 C CA . GLU A 1 84 ? 15.056 -4.529 -17.484 1.00 55.03 84 GLU A CA 1
ATOM 554 C C . GLU A 1 84 ? 15.653 -5.029 -16.150 1.00 55.03 84 GLU A C 1
ATOM 556 O O . GLU A 1 84 ? 16.365 -6.027 -16.119 1.00 55.03 84 GLU A O 1
ATOM 561 N N . HIS A 1 85 ? 15.358 -4.347 -15.038 1.00 60.50 85 HIS A N 1
ATOM 562 C CA . HIS A 1 85 ? 15.941 -4.609 -13.724 1.00 60.50 85 HIS A CA 1
ATOM 563 C C . HIS A 1 85 ? 15.088 -5.489 -12.797 1.00 60.50 85 HIS A C 1
ATOM 565 O O . HIS A 1 85 ? 15.609 -5.968 -11.788 1.00 60.50 85 HIS A O 1
ATOM 571 N N . LYS A 1 86 ? 13.787 -5.693 -13.058 1.00 68.25 86 LYS A N 1
ATOM 572 C CA . LYS A 1 86 ? 12.910 -6.478 -12.166 1.00 68.25 86 LYS A CA 1
ATOM 573 C C . LYS A 1 86 ? 11.932 -7.330 -12.982 1.00 68.25 86 LYS A C 1
ATOM 575 O O . LYS A 1 86 ? 11.233 -6.775 -13.826 1.00 68.25 86 LYS A O 1
ATOM 580 N N . PRO A 1 87 ? 11.847 -8.649 -12.715 1.00 71.75 87 PRO A N 1
ATOM 581 C CA . PRO A 1 87 ? 10.979 -9.532 -13.481 1.00 71.75 87 PRO A CA 1
ATOM 582 C C . PRO A 1 87 ? 9.508 -9.147 -13.306 1.00 71.75 87 PRO A C 1
ATOM 584 O O . PRO A 1 87 ? 9.088 -8.690 -12.237 1.00 71.75 87 PRO A O 1
ATOM 587 N N . GLU A 1 88 ? 8.728 -9.369 -14.360 1.00 78.19 88 GLU A N 1
ATOM 588 C CA . GLU A 1 88 ? 7.268 -9.360 -14.281 1.00 78.19 88 GLU A CA 1
ATOM 589 C C . GLU A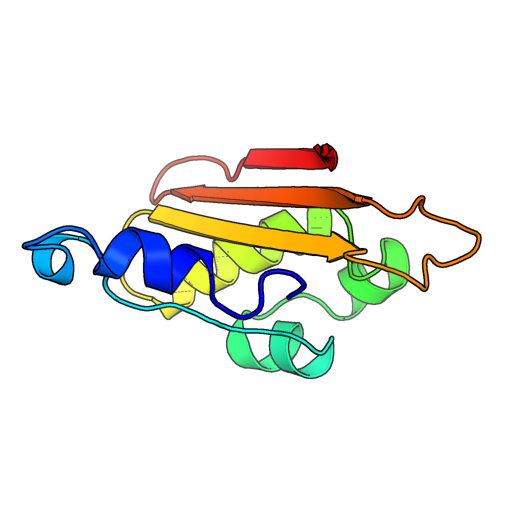 1 88 ? 6.787 -10.349 -13.215 1.00 78.19 88 GLU A C 1
ATOM 591 O O . GLU A 1 88 ? 7.432 -11.364 -12.950 1.00 78.19 88 GLU A O 1
ATOM 596 N N . GLY A 1 89 ? 5.671 -10.029 -12.564 1.00 79.69 89 GLY A N 1
ATOM 597 C CA . GLY A 1 89 ? 5.136 -10.842 -11.475 1.00 79.69 89 GLY A CA 1
ATOM 598 C C . GLY A 1 89 ? 5.799 -10.605 -10.116 1.00 79.69 89 GLY A C 1
ATOM 599 O O . GLY A 1 89 ? 5.266 -11.087 -9.123 1.00 79.69 89 GLY A O 1
ATOM 600 N N . ARG A 1 90 ? 6.885 -9.819 -10.026 1.00 88.69 90 ARG A N 1
ATOM 601 C CA . ARG A 1 90 ? 7.455 -9.416 -8.729 1.00 88.69 90 ARG A CA 1
ATOM 602 C C . ARG A 1 90 ? 6.457 -8.572 -7.939 1.00 88.69 90 ARG A C 1
ATOM 604 O O . ARG A 1 90 ? 6.004 -7.530 -8.432 1.00 88.69 90 ARG A O 1
ATOM 611 N N . VAL A 1 91 ? 6.216 -8.951 -6.685 1.00 94.56 91 VAL A N 1
ATOM 612 C CA . VAL A 1 91 ? 5.382 -8.188 -5.747 1.00 94.56 91 VAL A CA 1
ATOM 613 C C . VAL A 1 91 ? 6.079 -8.051 -4.396 1.00 94.56 91 VAL A C 1
ATOM 615 O O . VAL A 1 91 ? 6.573 -9.017 -3.829 1.00 94.56 91 VAL A O 1
ATOM 618 N N . CYS A 1 92 ? 6.096 -6.834 -3.865 1.00 96.88 92 CYS A N 1
ATOM 619 C CA . CYS A 1 92 ? 6.545 -6.527 -2.516 1.00 96.88 92 CYS A CA 1
ATOM 620 C C . CYS A 1 92 ? 5.334 -6.218 -1.629 1.00 96.88 92 CYS A C 1
ATOM 622 O O . CYS A 1 92 ? 4.433 -5.463 -2.019 1.00 96.88 92 CYS A O 1
ATOM 624 N N . PHE A 1 93 ? 5.348 -6.785 -0.429 1.00 98.38 93 PHE A N 1
ATOM 625 C CA . PHE A 1 93 ? 4.321 -6.658 0.595 1.00 98.38 93 PHE A CA 1
ATOM 626 C C . PHE A 1 93 ? 4.894 -5.937 1.811 1.00 98.38 93 PHE A C 1
ATOM 628 O O . PHE A 1 93 ? 6.049 -6.154 2.168 1.00 98.38 93 PHE A O 1
ATOM 635 N N . GLY A 1 94 ? 4.088 -5.091 2.446 1.00 98.50 94 GLY A N 1
ATOM 636 C CA . GLY A 1 94 ? 4.402 -4.443 3.718 1.00 98.50 94 GLY A CA 1
ATOM 637 C C . GLY A 1 94 ? 3.266 -4.647 4.715 1.00 98.50 94 GLY A C 1
ATOM 638 O O . GLY A 1 94 ? 2.100 -4.586 4.327 1.00 98.50 94 GLY A O 1
ATOM 639 N N . LEU A 1 95 ? 3.598 -4.881 5.983 1.00 98.56 95 LEU A N 1
ATOM 640 C CA . LEU A 1 95 ? 2.655 -5.079 7.083 1.00 98.56 95 LEU A CA 1
ATOM 641 C C . LEU A 1 95 ? 3.059 -4.197 8.264 1.00 98.56 95 LEU A C 1
ATOM 643 O O . LEU A 1 95 ? 4.056 -4.477 8.931 1.00 98.56 95 LEU A O 1
ATOM 647 N N . ALA A 1 96 ? 2.272 -3.156 8.529 1.00 98.69 96 ALA A N 1
ATOM 648 C CA . ALA A 1 96 ? 2.459 -2.257 9.663 1.00 98.69 96 ALA A CA 1
ATOM 649 C C . ALA A 1 96 ? 1.361 -2.497 10.701 1.00 98.69 96 ALA A C 1
ATOM 651 O O . ALA A 1 96 ? 0.179 -2.527 10.358 1.00 98.69 96 ALA A O 1
ATOM 652 N N . MET A 1 97 ? 1.743 -2.644 11.969 1.00 98.44 97 MET A N 1
ATOM 653 C CA . MET A 1 97 ? 0.818 -2.846 13.084 1.00 98.44 97 MET A CA 1
ATOM 654 C C . MET A 1 97 ? 1.206 -1.935 14.246 1.00 98.44 97 MET A C 1
ATOM 656 O O . MET A 1 97 ? 2.383 -1.825 14.588 1.00 98.44 97 MET A O 1
ATOM 660 N N . ALA A 1 98 ? 0.220 -1.289 14.867 1.00 95.94 98 ALA A N 1
ATOM 661 C CA . ALA A 1 98 ? 0.464 -0.386 15.985 1.00 95.94 98 ALA A CA 1
ATOM 662 C C . ALA A 1 98 ? 1.183 -1.117 17.134 1.00 95.94 98 ALA A C 1
ATOM 664 O O . ALA A 1 98 ? 0.711 -2.141 17.619 1.00 95.94 98 ALA A O 1
ATOM 665 N N . GLY A 1 99 ? 2.331 -0.587 17.564 1.00 96.56 99 GLY A N 1
ATOM 666 C CA . GLY A 1 99 ? 3.142 -1.185 18.630 1.00 96.56 99 GLY A CA 1
ATOM 667 C C . GLY A 1 99 ? 4.061 -2.333 18.195 1.00 96.56 99 GLY A C 1
ATOM 668 O O . GLY A 1 99 ? 4.735 -2.906 19.049 1.00 96.56 99 GLY A O 1
ATOM 669 N N . HIS A 1 100 ? 4.141 -2.652 16.899 1.00 98.00 100 HIS A N 1
ATOM 670 C CA . HIS A 1 100 ? 5.016 -3.700 16.369 1.00 98.00 100 HIS A CA 1
ATOM 671 C C . HIS A 1 100 ? 5.922 -3.173 15.243 1.00 98.00 100 HIS A C 1
ATOM 673 O O . HIS A 1 100 ? 5.534 -2.249 14.527 1.00 98.00 100 HIS A O 1
ATOM 679 N N . PRO A 1 101 ? 7.118 -3.760 15.043 1.00 98.06 101 PRO A N 1
ATOM 680 C CA . PRO A 1 101 ? 7.953 -3.439 13.890 1.00 98.06 101 PRO A CA 1
ATOM 681 C C . PRO A 1 101 ? 7.256 -3.789 12.573 1.00 98.06 101 PRO A C 1
ATOM 683 O O . PRO A 1 101 ? 6.688 -4.876 12.437 1.00 98.06 101 PRO A O 1
ATOM 686 N N . THR A 1 102 ? 7.355 -2.898 11.587 1.00 98.69 102 THR A N 1
ATOM 687 C CA . THR A 1 102 ? 6.839 -3.145 10.239 1.00 98.69 102 THR A CA 1
ATOM 688 C C . THR A 1 102 ? 7.627 -4.260 9.560 1.00 98.69 102 THR A C 1
ATOM 690 O O . THR A 1 102 ? 8.859 -4.230 9.505 1.00 98.69 102 THR A O 1
ATOM 693 N N . GLN A 1 103 ? 6.916 -5.232 8.995 1.00 98.56 103 GLN A N 1
ATOM 694 C CA . GLN A 1 103 ? 7.507 -6.302 8.193 1.00 98.56 103 GLN A CA 1
ATOM 695 C C . GLN A 1 103 ? 7.344 -5.987 6.709 1.00 98.56 103 GLN A C 1
ATOM 697 O O . GLN A 1 103 ? 6.346 -5.391 6.305 1.00 98.56 103 GLN A O 1
ATOM 702 N N . ALA A 1 104 ? 8.316 -6.384 5.892 1.00 98.38 104 ALA A N 1
ATOM 703 C CA . ALA A 1 104 ? 8.207 -6.309 4.443 1.00 98.38 104 ALA A CA 1
ATOM 704 C C . ALA A 1 104 ? 8.885 -7.521 3.802 1.00 98.38 104 ALA A C 1
ATOM 706 O O . ALA A 1 104 ? 9.902 -7.986 4.313 1.00 98.38 104 ALA A O 1
ATOM 707 N N . GLU A 1 105 ? 8.309 -8.028 2.715 1.00 97.62 105 GLU A N 1
ATOM 708 C CA . GLU A 1 105 ? 8.855 -9.161 1.964 1.00 97.62 105 GLU A CA 1
ATOM 709 C C . GLU A 1 105 ? 8.535 -9.069 0.470 1.00 97.62 105 GLU A C 1
ATOM 711 O O . GLU A 1 105 ? 7.522 -8.495 0.063 1.00 97.62 105 GLU A O 1
ATOM 716 N N . THR A 1 106 ? 9.389 -9.671 -0.352 1.00 96.25 106 THR A N 1
ATOM 717 C CA . THR A 1 106 ? 9.176 -9.847 -1.792 1.00 96.25 106 THR A CA 1
ATOM 718 C C . THR A 1 106 ? 8.781 -11.286 -2.115 1.00 96.25 106 THR A C 1
ATOM 720 O O . THR A 1 106 ? 9.387 -12.230 -1.602 1.00 96.25 106 THR A O 1
ATOM 723 N N . ARG A 1 107 ? 7.811 -11.454 -3.018 1.00 87.62 107 ARG A N 1
ATOM 724 C CA . ARG A 1 107 ? 7.457 -12.727 -3.657 1.00 87.62 107 ARG A CA 1
ATOM 725 C C . ARG A 1 107 ? 7.546 -12.618 -5.176 1.00 87.62 107 ARG A C 1
ATOM 727 O O . ARG A 1 107 ? 7.347 -11.501 -5.719 1.00 87.62 107 ARG A O 1
#

Secondary structure (DSSP, 8-state):
-TTTTHHHHHHHTSTTGGGT--------SHHHHHHHH---HHHHHHH-SSSHHHHHHHHHHHHHHH--SEEEEEEE--SS---TTS-TT-EEEEEEETTSPPEEEE-